Protein AF-A0A662SA14-F1 (afdb_monomer)

Secondary structure (DSSP, 8-state):
---------SSGGGTTSEEEEE--SSS-HHHHHHHHHTT-EEEEE-------

Mean predicted aligned error: 4.65 Å

pLDDT: mean 90.79, std 13.15, range [41.91, 98.38]

Solvent-accessible surface area (backbone atoms only — not comparable to full-atom values): 3174 Å² total; per-residue (Å²): 128,66,40,80,38,68,40,82,56,91,50,78,90,33,54,74,40,18,35,57,52,70,63,44,94,49,93,49,69,67,42,41,53,50,18,53,76,70,48,36,32,39,53,43,69,56,78,78,82,73,92,122

Foldseek 3Di:
DQDFDAQPDPDPVSHPQKGKDFDFPDPDPVRRVVSVVVSSIDIDGDDDPPPD

Structure (mmCIF, N/CA/C/O backbone):
data_AF-A0A662SA14-F1
#
_entry.id   AF-A0A662SA14-F1
#
loop_
_atom_site.group_PDB
_atom_site.id
_atom_site.type_symbol
_atom_site.label_atom_id
_atom_site.label_alt_id
_atom_site.label_comp_id
_atom_site.label_asym_id
_atom_site.label_entity_id
_atom_site.label_seq_id
_atom_site.pdbx_PDB_ins_code
_atom_site.Cartn_x
_atom_site.Cartn_y
_atom_site.Cartn_z
_atom_site.occupancy
_atom_site.B_iso_or_equiv
_atom_site.auth_seq_id
_atom_site.auth_comp_id
_atom_site.auth_asym_id
_atom_site.auth_atom_id
_atom_site.pdbx_PDB_model_num
ATOM 1 N N . LEU A 1 1 ? -2.731 -13.653 5.544 1.00 79.62 1 LEU A N 1
ATOM 2 C CA . LEU A 1 1 ? -2.453 -12.588 6.535 1.00 79.62 1 LEU A CA 1
ATOM 3 C C . LEU A 1 1 ? -2.639 -11.245 5.842 1.00 79.62 1 LEU A C 1
ATOM 5 O O . LEU A 1 1 ? -2.267 -11.177 4.672 1.00 79.62 1 LEU A O 1
ATOM 9 N N . PRO A 1 2 ? -3.222 -10.226 6.500 1.00 90.12 2 PRO A N 1
ATOM 10 C CA . PRO A 1 2 ? -3.207 -8.859 5.985 1.00 90.12 2 PRO A CA 1
ATOM 11 C C . PRO A 1 2 ? -1.770 -8.429 5.699 1.00 90.12 2 PRO A C 1
ATOM 13 O O . PRO A 1 2 ? -0.874 -8.718 6.493 1.00 90.12 2 PRO A O 1
ATOM 16 N N . GLY A 1 3 ? -1.543 -7.788 4.560 1.00 92.31 3 GLY A N 1
ATOM 17 C CA . GLY A 1 3 ? -0.200 -7.425 4.130 1.00 92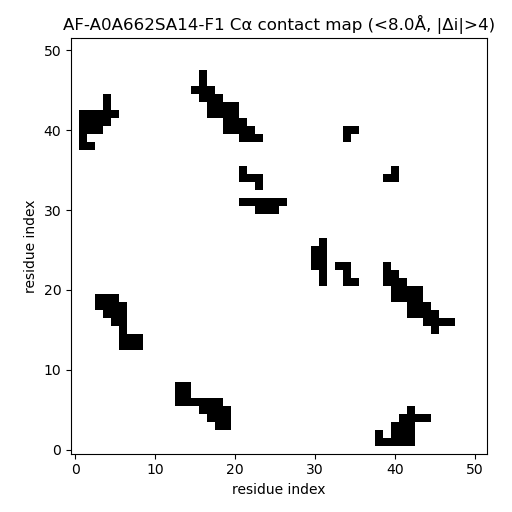.31 3 GLY A CA 1
ATOM 18 C C . GLY A 1 3 ? -0.215 -6.347 3.062 1.00 92.31 3 GLY A C 1
ATOM 19 O O . GLY A 1 3 ? -1.198 -6.185 2.339 1.00 92.31 3 GLY A O 1
ATOM 20 N N . VAL A 1 4 ? 0.897 -5.626 2.985 1.00 95.38 4 VAL A N 1
ATOM 21 C CA . VAL A 1 4 ? 1.152 -4.593 1.981 1.00 95.38 4 VAL A CA 1
ATOM 22 C C . VAL A 1 4 ? 2.106 -5.131 0.920 1.00 95.38 4 VAL A C 1
ATOM 24 O O . VAL A 1 4 ? 2.935 -5.998 1.194 1.00 95.38 4 VAL A O 1
ATOM 27 N N . GLY A 1 5 ? 1.976 -4.617 -0.295 1.00 93.81 5 GLY A N 1
ATOM 28 C CA . GLY A 1 5 ? 2.837 -4.934 -1.426 1.00 93.81 5 GLY A CA 1
ATOM 29 C C . GLY A 1 5 ? 3.106 -3.688 -2.259 1.00 93.81 5 GLY A C 1
ATOM 30 O O . GLY A 1 5 ? 2.213 -2.861 -2.465 1.00 93.81 5 GLY A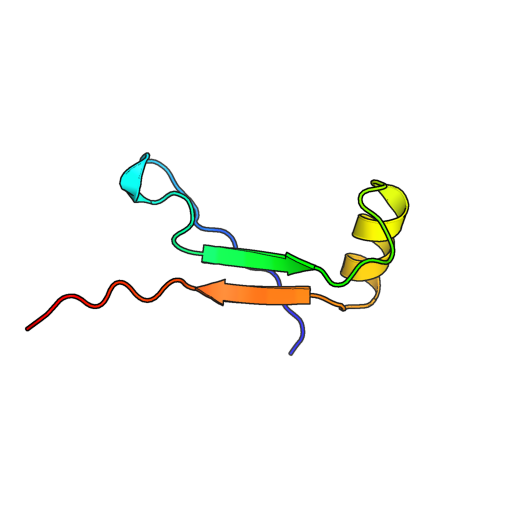 O 1
ATOM 31 N N . GLY A 1 6 ? 4.342 -3.560 -2.729 1.00 95.00 6 GLY A N 1
ATOM 32 C CA . GLY A 1 6 ? 4.781 -2.508 -3.636 1.00 95.00 6 GLY A CA 1
ATOM 33 C C . GLY A 1 6 ? 5.556 -3.111 -4.799 1.00 95.00 6 GLY A C 1
ATOM 34 O O . GLY A 1 6 ? 6.142 -4.182 -4.671 1.00 95.00 6 GLY A O 1
ATOM 35 N N . SER A 1 7 ? 5.534 -2.427 -5.938 1.00 95.25 7 SER A N 1
ATOM 36 C CA . SER A 1 7 ? 6.185 -2.890 -7.171 1.00 95.25 7 SER A CA 1
ATOM 37 C C . SER A 1 7 ? 7.714 -2.873 -7.135 1.00 95.25 7 SER A C 1
ATOM 39 O O . SER A 1 7 ? 8.327 -3.490 -8.000 1.00 95.25 7 SER A O 1
ATOM 41 N N . ASP A 1 8 ? 8.317 -2.148 -6.185 1.00 94.06 8 ASP A N 1
ATOM 42 C CA . ASP A 1 8 ? 9.767 -1.896 -6.138 1.00 94.06 8 ASP A CA 1
ATOM 43 C C . ASP A 1 8 ? 10.326 -1.435 -7.504 1.00 94.06 8 ASP A C 1
ATOM 45 O O . ASP A 1 8 ? 11.345 -1.901 -8.024 1.00 94.06 8 ASP A O 1
ATOM 49 N N . ALA A 1 9 ? 9.563 -0.555 -8.158 1.00 94.62 9 ALA A N 1
ATOM 50 C CA . ALA A 1 9 ? 9.816 -0.149 -9.527 1.00 94.62 9 ALA A CA 1
ATOM 51 C C . ALA A 1 9 ? 11.034 0.781 -9.623 1.00 94.62 9 ALA A C 1
ATOM 53 O O . ALA A 1 9 ? 11.025 1.904 -9.127 1.00 94.62 9 ALA A O 1
ATOM 54 N N . HIS A 1 10 ? 12.043 0.334 -10.364 1.00 96.44 10 HIS A N 1
ATOM 55 C CA . HIS A 1 10 ? 13.208 1.117 -10.783 1.00 96.44 10 HIS A CA 1
ATOM 56 C C . HIS A 1 10 ? 13.099 1.559 -12.259 1.00 96.44 10 HIS A C 1
ATOM 58 O O . HIS A 1 10 ? 13.882 2.379 -12.738 1.00 96.44 10 HIS A O 1
ATOM 64 N N . ARG A 1 11 ? 12.113 1.017 -12.994 1.00 95.75 11 ARG A N 1
ATOM 65 C CA . ARG A 1 11 ? 11.757 1.319 -14.392 1.00 95.75 11 ARG A CA 1
ATOM 66 C C . ARG A 1 11 ? 10.240 1.500 -14.541 1.00 95.75 11 ARG A C 1
ATOM 68 O O . ARG A 1 11 ? 9.469 0.952 -13.759 1.00 95.75 11 ARG A O 1
ATOM 75 N N . ARG A 1 12 ? 9.784 2.232 -15.566 1.00 94.38 12 ARG A N 1
ATOM 76 C CA . ARG A 1 12 ? 8.358 2.598 -15.756 1.00 94.38 12 ARG A CA 1
ATOM 77 C C . ARG A 1 12 ? 7.447 1.383 -15.943 1.00 94.38 12 ARG A C 1
ATOM 79 O O . ARG A 1 12 ? 6.363 1.321 -15.390 1.00 94.38 12 ARG A O 1
ATOM 86 N N . GLU A 1 13 ? 7.925 0.404 -16.684 1.00 93.12 13 GLU A N 1
ATOM 87 C CA . GLU A 1 13 ? 7.323 -0.893 -16.982 1.00 93.12 13 GLU A CA 1
ATOM 88 C C . GLU A 1 13 ? 7.168 -1.791 -15.747 1.00 93.12 13 GLU A C 1
ATOM 90 O O . GLU A 1 13 ? 6.439 -2.778 -15.798 1.00 93.12 13 GLU A O 1
ATOM 95 N N . GLN A 1 14 ? 7.829 -1.451 -14.637 1.00 91.38 14 GLN A N 1
ATOM 96 C CA . GLN A 1 14 ? 7.650 -2.124 -13.353 1.00 91.38 14 GLN A CA 1
ATOM 97 C C . GLN A 1 14 ? 6.551 -1.469 -12.505 1.00 91.38 14 GLN A C 1
ATOM 99 O O . GLN A 1 14 ? 6.093 -2.092 -11.549 1.00 91.38 14 GLN A O 1
ATOM 104 N N . LEU A 1 15 ? 6.092 -0.253 -12.835 1.00 93.38 15 LEU A N 1
ATOM 105 C CA . LEU A 1 15 ? 4.993 0.392 -12.111 1.00 93.38 15 LEU A CA 1
ATOM 106 C C . LEU A 1 15 ? 3.737 -0.482 -12.159 1.00 93.38 15 LEU A C 1
ATOM 108 O O . LEU A 1 15 ? 3.462 -1.149 -13.155 1.00 93.38 15 LEU A O 1
ATOM 112 N N . TRP A 1 16 ? 2.970 -0.462 -11.070 1.00 91.81 16 TRP A N 1
ATOM 113 C CA . TRP A 1 16 ? 1.689 -1.171 -10.939 1.00 91.81 16 TRP A CA 1
ATOM 114 C C . TRP A 1 16 ? 1.756 -2.706 -11.053 1.00 91.81 16 TRP A C 1
ATOM 116 O O . TRP A 1 16 ? 0.722 -3.366 -10.996 1.00 91.81 16 TRP A O 1
ATOM 126 N N . THR A 1 17 ? 2.951 -3.302 -11.139 1.00 93.94 17 THR A N 1
ATOM 127 C CA . THR A 1 17 ? 3.134 -4.769 -11.112 1.00 93.94 17 THR A CA 1
ATOM 128 C C . THR A 1 17 ? 2.790 -5.383 -9.754 1.00 93.94 17 THR A C 1
ATOM 130 O O . THR A 1 17 ? 2.361 -6.533 -9.684 1.00 93.94 17 THR A O 1
ATOM 133 N N . ALA A 1 18 ? 2.904 -4.600 -8.682 1.00 95.44 18 ALA A N 1
ATOM 134 C CA . ALA A 1 18 ? 2.316 -4.882 -7.383 1.00 95.44 18 ALA A CA 1
ATOM 135 C C . ALA A 1 18 ? 1.877 -3.580 -6.705 1.00 95.44 18 ALA A C 1
ATOM 137 O O . ALA A 1 18 ? 2.525 -2.537 -6.849 1.00 95.44 18 ALA A O 1
ATOM 138 N N . TYR A 1 19 ? 0.765 -3.645 -5.983 1.00 95.56 19 TYR A N 1
ATOM 139 C CA . TYR A 1 19 ? 0.167 -2.528 -5.262 1.00 95.56 19 TYR A CA 1
ATOM 140 C C . TYR A 1 19 ? -0.619 -3.032 -4.046 1.00 95.56 19 TYR A C 1
ATOM 142 O O . TYR A 1 19 ? -0.829 -4.233 -3.868 1.00 95.56 19 TYR A O 1
ATOM 150 N N . THR A 1 20 ? -1.041 -2.108 -3.184 1.00 96.62 20 THR A N 1
ATOM 151 C CA . THR A 1 20 ? -1.875 -2.414 -2.017 1.00 96.62 20 THR A CA 1
ATOM 152 C C . THR A 1 20 ? -3.262 -1.829 -2.228 1.00 96.62 20 THR A C 1
ATOM 154 O O . THR A 1 20 ? -3.398 -0.623 -2.422 1.00 96.62 20 THR A O 1
ATOM 157 N N . GLU A 1 21 ? -4.287 -2.672 -2.177 1.00 96.38 21 GLU A N 1
ATOM 158 C CA . GLU A 1 21 ? -5.677 -2.227 -2.065 1.00 96.38 21 GLU A CA 1
ATOM 159 C C . GLU A 1 21 ? -5.980 -1.923 -0.596 1.00 96.38 21 GLU A C 1
ATOM 161 O O . GLU A 1 21 ? -5.636 -2.716 0.288 1.00 96.38 21 GLU A O 1
ATOM 166 N N . ILE A 1 22 ? -6.602 -0.770 -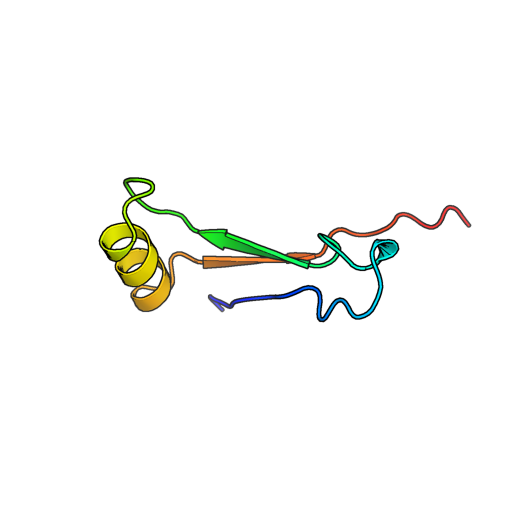0.342 1.00 97.56 22 ILE A N 1
ATOM 167 C CA . ILE A 1 22 ? -6.948 -0.289 0.998 1.00 97.56 22 ILE A CA 1
ATOM 168 C C . ILE A 1 22 ? -8.458 -0.076 1.049 1.00 97.56 22 ILE A C 1
ATOM 170 O O . ILE A 1 22 ? -9.005 0.669 0.239 1.00 97.56 22 ILE A O 1
ATOM 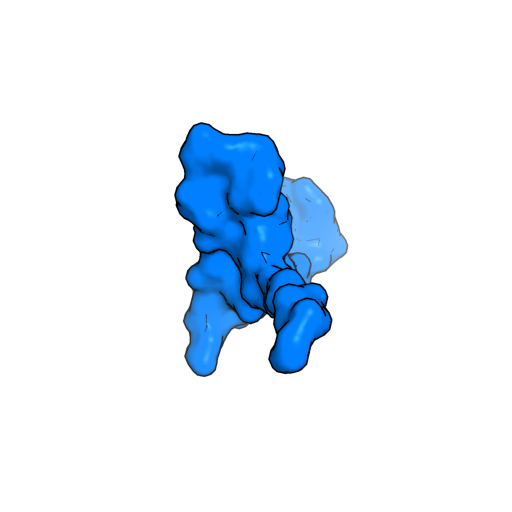174 N N . ASP A 1 23 ? -9.113 -0.715 2.014 1.00 97.81 23 ASP A N 1
ATOM 175 C CA . ASP A 1 23 ? -10.533 -0.511 2.297 1.00 97.81 23 ASP A CA 1
ATOM 176 C C . ASP A 1 23 ? -10.697 0.571 3.380 1.00 97.81 23 ASP A C 1
ATOM 178 O O . ASP A 1 23 ? -10.587 0.304 4.583 1.00 97.81 23 ASP A O 1
ATOM 182 N N . ALA A 1 24 ? -10.897 1.813 2.930 1.00 98.00 24 ALA A N 1
ATOM 183 C CA . ALA A 1 24 ? -11.072 3.004 3.759 1.00 98.00 24 ALA A CA 1
ATOM 184 C C . ALA A 1 24 ? -12.419 3.688 3.473 1.00 98.00 24 ALA A C 1
ATOM 186 O O . ALA A 1 24 ? -12.950 3.618 2.367 1.00 98.00 24 ALA A O 1
ATOM 187 N N . SER A 1 25 ? -12.960 4.387 4.473 1.00 94.75 25 SER A N 1
ATOM 188 C CA . SER A 1 25 ? -14.234 5.116 4.376 1.00 94.75 25 SER A CA 1
ATOM 189 C C . SER A 1 25 ? -14.185 6.329 3.450 1.00 94.75 25 SER A C 1
ATOM 191 O O . SER A 1 25 ? -15.220 6.749 2.936 1.00 94.75 25 SER A O 1
ATOM 193 N N . SER A 1 26 ? -13.001 6.910 3.258 1.00 97.50 26 SER A N 1
ATOM 194 C CA . SER A 1 26 ? -12.778 8.067 2.401 1.00 97.50 26 SER A CA 1
ATOM 195 C C . SER A 1 26 ? -11.338 8.098 1.880 1.00 97.50 26 SER A C 1
ATOM 197 O O . SER A 1 26 ? -10.504 7.271 2.250 1.00 97.50 26 SER A O 1
ATOM 199 N N . THR A 1 27 ? -11.044 9.073 1.019 1.00 96.56 27 THR A N 1
ATOM 200 C CA . THR A 1 27 ? -9.683 9.376 0.555 1.00 96.56 27 THR A CA 1
ATOM 201 C C . THR A 1 27 ? -8.917 10.303 1.507 1.00 96.56 27 THR A C 1
ATOM 203 O O . THR A 1 27 ? -7.830 10.757 1.150 1.00 96.56 27 THR A O 1
ATOM 206 N N . ASP A 1 28 ? -9.468 10.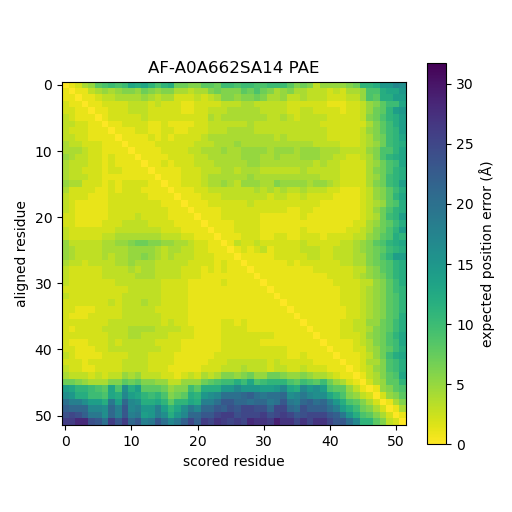628 2.683 1.00 98.25 28 ASP A N 1
ATOM 207 C CA . ASP A 1 28 ? -8.733 11.364 3.712 1.00 98.25 28 ASP A CA 1
ATOM 208 C C . ASP A 1 28 ? -7.545 10.537 4.217 1.00 98.25 28 ASP A C 1
ATOM 210 O O . ASP A 1 28 ? -7.629 9.320 4.407 1.00 98.25 28 ASP A O 1
ATOM 214 N N . ILE A 1 29 ? -6.418 11.206 4.456 1.00 98.12 29 ILE A N 1
ATOM 215 C CA . ILE A 1 29 ? -5.170 10.546 4.851 1.00 98.12 29 ILE A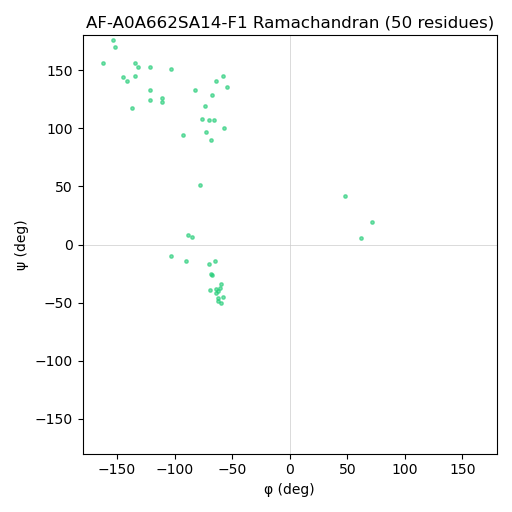 CA 1
ATOM 216 C C . ILE A 1 29 ? -5.340 9.786 6.173 1.00 98.12 29 ILE A C 1
ATOM 218 O O . ILE A 1 29 ? -4.794 8.691 6.322 1.00 98.12 29 ILE A O 1
ATOM 222 N N . ASN A 1 30 ? -6.104 10.322 7.126 1.00 98.31 30 ASN A N 1
ATOM 223 C CA . ASN A 1 30 ? -6.283 9.681 8.427 1.00 98.31 30 ASN A CA 1
ATOM 224 C C . ASN A 1 30 ? -7.112 8.400 8.313 1.00 98.31 30 ASN A C 1
ATOM 226 O O . ASN A 1 30 ? -6.764 7.397 8.938 1.00 98.31 30 ASN A O 1
ATOM 230 N N . ASP A 1 31 ? -8.150 8.408 7.475 1.00 98.38 31 ASP A N 1
ATOM 231 C CA . ASP A 1 31 ? -8.985 7.233 7.209 1.00 98.38 31 ASP A CA 1
ATOM 232 C C . ASP A 1 31 ? -8.176 6.115 6.538 1.00 98.38 31 ASP A C 1
ATOM 234 O O . ASP A 1 31 ? -8.277 4.946 6.921 1.00 98.38 31 A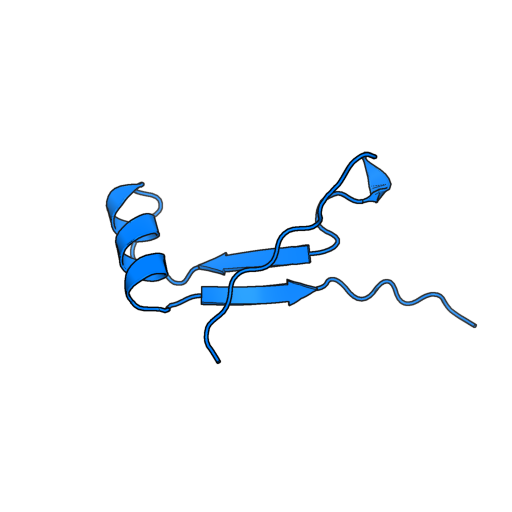SP A O 1
ATOM 238 N N . ILE A 1 32 ? -7.309 6.475 5.587 1.00 98.19 32 ILE A N 1
ATOM 239 C CA . ILE A 1 32 ? -6.393 5.538 4.923 1.00 98.19 32 ILE A CA 1
ATOM 240 C C . ILE A 1 32 ? -5.417 4.926 5.937 1.00 98.19 32 ILE A C 1
ATOM 242 O O . ILE A 1 32 ? -5.256 3.704 5.991 1.00 98.19 32 ILE A O 1
ATOM 246 N N . LEU A 1 33 ? -4.774 5.747 6.774 1.00 98.00 33 LEU A N 1
ATOM 247 C CA . LEU A 1 33 ? -3.830 5.265 7.789 1.00 98.00 33 LEU A CA 1
ATOM 248 C C . LEU A 1 33 ? -4.514 4.377 8.837 1.00 98.00 33 LEU A C 1
ATOM 250 O O . LEU A 1 33 ? -3.940 3.366 9.254 1.00 98.00 33 LEU A O 1
ATOM 254 N N . ALA A 1 34 ? -5.743 4.712 9.238 1.00 98.25 34 ALA A N 1
ATOM 255 C CA . ALA A 1 34 ? -6.540 3.886 10.136 1.00 98.25 34 ALA A CA 1
ATOM 256 C C . ALA A 1 34 ? -6.845 2.516 9.509 1.00 98.25 34 ALA A C 1
ATOM 258 O O . ALA A 1 34 ? -6.634 1.487 10.154 1.00 98.25 34 ALA A O 1
ATOM 259 N N . ALA A 1 35 ? -7.265 2.477 8.242 1.00 98.19 35 ALA A N 1
ATOM 260 C CA . ALA A 1 35 ? -7.501 1.233 7.510 1.00 98.19 35 ALA A CA 1
ATOM 261 C C . ALA A 1 35 ? -6.242 0.350 7.446 1.00 98.19 35 ALA A C 1
ATOM 263 O O . ALA A 1 35 ? -6.312 -0.842 7.762 1.00 98.19 35 ALA A O 1
ATOM 264 N N . ILE A 1 36 ? -5.076 0.937 7.144 1.00 97.00 36 ILE A N 1
ATOM 265 C CA . ILE A 1 36 ? -3.787 0.225 7.144 1.00 97.00 36 ILE A CA 1
ATOM 266 C C . ILE A 1 36 ? -3.486 -0.360 8.527 1.00 97.00 36 ILE A C 1
ATOM 268 O O . ILE A 1 36 ? -3.208 -1.554 8.648 1.00 97.00 36 ILE A O 1
ATOM 272 N N . LYS A 1 37 ? -3.587 0.455 9.584 1.00 97.00 37 LYS A N 1
ATOM 273 C CA . LYS A 1 37 ? -3.312 0.039 10.969 1.00 97.00 37 LYS A CA 1
ATOM 274 C C . LYS A 1 37 ? -4.219 -1.102 11.433 1.00 97.00 37 LYS A C 1
ATOM 276 O O . LYS A 1 37 ? -3.782 -1.955 12.202 1.00 97.00 37 LYS A O 1
ATOM 281 N N . HIS A 1 38 ? -5.463 -1.132 10.963 1.00 97.50 38 HIS A N 1
ATOM 282 C CA . HIS A 1 38 ? -6.434 -2.179 11.281 1.00 97.50 38 HIS A CA 1
ATOM 283 C C . HIS A 1 38 ? -6.383 -3.384 10.330 1.00 97.50 38 HIS A C 1
ATOM 285 O O . HIS A 1 38 ? -7.233 -4.267 10.422 1.00 97.50 38 HIS A O 1
ATOM 291 N N . GLY A 1 39 ? -5.393 -3.453 9.435 1.00 97.38 39 GLY A N 1
ATOM 292 C CA . GLY A 1 39 ? -5.214 -4.593 8.539 1.00 97.38 39 GLY A CA 1
ATOM 293 C C . GLY A 1 39 ? -6.270 -4.683 7.437 1.00 97.38 39 GLY A C 1
ATOM 294 O O . GLY A 1 39 ? -6.429 -5.748 6.844 1.00 97.38 39 GLY A O 1
ATOM 295 N N . LYS A 1 40 ? -6.973 -3.587 7.124 1.00 98.00 40 LYS A N 1
ATOM 296 C CA . LYS A 1 40 ? -7.905 -3.490 5.988 1.00 98.00 40 LYS A CA 1
ATOM 297 C C . LYS A 1 40 ? -7.146 -3.297 4.672 1.00 98.00 40 LYS A C 1
ATOM 299 O O . LYS A 1 40 ? -7.380 -2.352 3.921 1.00 98.00 40 LYS A O 1
ATOM 304 N N . VAL A 1 41 ? -6.169 -4.171 4.446 1.00 97.75 41 VAL A N 1
ATOM 305 C CA . VAL A 1 41 ? -5.211 -4.090 3.344 1.00 97.75 41 VAL A CA 1
ATOM 306 C C . VAL A 1 41 ? -5.043 -5.433 2.666 1.00 97.75 41 VAL A C 1
ATOM 308 O O . VAL A 1 41 ? -5.039 -6.491 3.307 1.00 97.75 41 VAL A O 1
ATOM 311 N N . LYS A 1 42 ? -4.851 -5.375 1.353 1.00 96.94 42 LYS A N 1
ATOM 312 C CA . LYS A 1 42 ? -4.597 -6.542 0.522 1.00 96.94 42 LYS A CA 1
ATOM 313 C C . LYS A 1 42 ? -3.493 -6.229 -0.477 1.00 96.94 42 LYS A C 1
ATOM 315 O O . LYS A 1 42 ? -3.650 -5.373 -1.344 1.00 96.94 42 LYS A O 1
ATOM 320 N N . ALA A 1 43 ? -2.389 -6.960 -0.376 1.00 95.56 43 ALA A N 1
ATOM 321 C CA . ALA A 1 43 ? -1.362 -6.958 -1.403 1.00 95.56 43 ALA A CA 1
ATOM 322 C C . ALA A 1 43 ? -1.910 -7.612 -2.679 1.00 95.56 43 ALA A C 1
ATOM 324 O O . ALA A 1 43 ? -2.436 -8.730 -2.646 1.00 95.56 43 ALA A O 1
ATOM 325 N N . VAL A 1 44 ? -1.765 -6.917 -3.801 1.00 95.12 44 VAL A N 1
ATOM 326 C CA . VAL A 1 44 ? -2.138 -7.397 -5.127 1.00 95.12 44 VAL A CA 1
ATOM 327 C C . VAL A 1 44 ? -0.906 -7.377 -6.009 1.00 95.12 44 VAL A C 1
ATOM 329 O O . VAL A 1 44 ? -0.168 -6.397 -6.055 1.00 95.12 44 VAL A O 1
ATOM 332 N N . MET A 1 45 ? -0.691 -8.477 -6.721 1.00 92.44 45 MET A N 1
ATOM 333 C CA . MET A 1 45 ? 0.308 -8.574 -7.773 1.00 92.44 45 MET A CA 1
ATOM 334 C C . MET A 1 45 ? -0.428 -8.697 -9.102 1.00 92.44 45 MET A C 1
ATOM 336 O O . MET A 1 45 ? -1.270 -9.582 -9.275 1.00 92.44 45 MET A O 1
ATOM 340 N N . HIS A 1 46 ? -0.114 -7.819 -10.047 1.00 85.81 46 HIS A N 1
ATOM 341 C CA . HIS A 1 46 ? -0.610 -7.944 -11.403 1.00 85.81 46 HIS A CA 1
ATOM 342 C C . HIS A 1 46 ? 0.183 -9.049 -12.107 1.00 85.81 46 HIS A C 1
ATOM 344 O O . HIS A 1 46 ? 1.365 -8.894 -12.419 1.00 85.81 46 HIS A O 1
ATOM 350 N N . ARG A 1 47 ? -0.458 -10.199 -12.336 1.00 67.44 47 ARG A N 1
ATOM 351 C CA . ARG A 1 47 ? 0.151 -11.287 -13.102 1.00 67.44 47 ARG A CA 1
ATOM 352 C C . ARG A 1 47 ? 0.244 -10.853 -14.561 1.00 67.44 47 ARG A C 1
ATOM 354 O O . ARG A 1 47 ? -0.763 -10.834 -15.262 1.00 67.44 47 ARG A O 1
ATOM 361 N N . GLN A 1 48 ? 1.449 -10.548 -15.032 1.00 64.31 48 GLN A N 1
ATOM 362 C CA . GLN A 1 48 ? 1.694 -10.497 -16.468 1.00 64.31 48 GLN 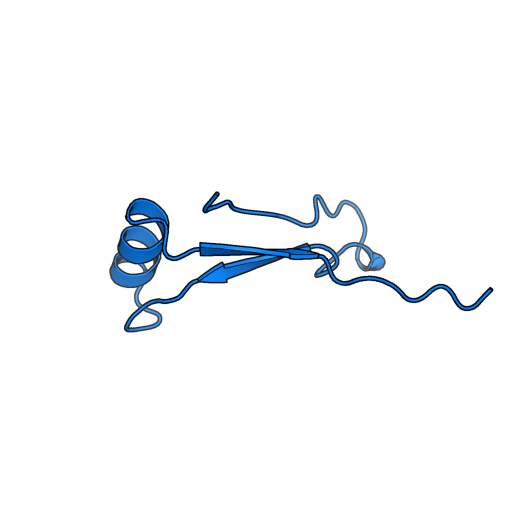A CA 1
ATOM 363 C C . GLN A 1 48 ? 1.522 -11.919 -17.014 1.00 64.31 48 GLN A C 1
ATOM 365 O O . GLN A 1 48 ? 2.335 -12.804 -16.743 1.00 64.31 48 GLN A O 1
ATOM 370 N N . ASN A 1 49 ? 0.429 -12.161 -17.739 1.00 58.00 49 ASN A N 1
ATOM 371 C CA . ASN A 1 49 ? 0.292 -13.364 -18.550 1.00 58.00 49 ASN A CA 1
ATOM 372 C C . ASN A 1 49 ? 1.293 -13.257 -19.701 1.00 58.00 49 ASN A C 1
ATOM 374 O O . ASN A 1 49 ? 0.989 -12.727 -20.767 1.00 58.00 49 ASN A O 1
ATOM 378 N N . ASN A 1 50 ? 2.501 -13.763 -19.476 1.00 52.12 50 ASN A N 1
ATOM 379 C CA . ASN A 1 50 ? 3.419 -14.052 -20.560 1.00 52.12 50 ASN A CA 1
ATOM 380 C C . ASN A 1 50 ? 2.871 -15.285 -21.271 1.00 52.12 50 ASN A C 1
ATOM 382 O O . ASN A 1 50 ? 3.0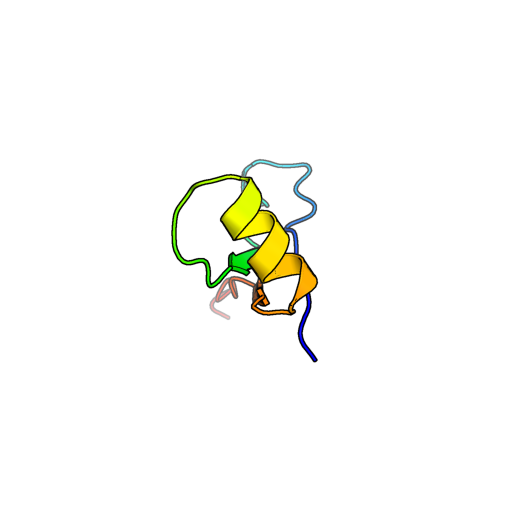63 -16.401 -20.800 1.00 52.12 50 ASN A O 1
ATOM 386 N N . GLY A 1 51 ? 2.132 -15.070 -22.360 1.00 54.56 51 GLY A N 1
ATOM 387 C CA . GLY A 1 51 ? 1.706 -16.144 -23.245 1.00 54.56 51 GLY A CA 1
ATOM 388 C C . GLY A 1 51 ? 2.923 -16.909 -23.764 1.00 54.56 51 GLY A C 1
ATOM 389 O O . GLY A 1 51 ? 3.598 -16.442 -24.680 1.00 54.56 51 GLY A O 1
ATOM 390 N N . ARG A 1 52 ? 3.196 -18.058 -23.147 1.00 41.91 52 ARG A N 1
ATOM 391 C CA . ARG A 1 52 ? 3.878 -19.230 -23.692 1.00 41.91 52 ARG A CA 1
ATOM 392 C C . ARG A 1 52 ? 3.291 -20.462 -23.026 1.00 41.91 52 ARG A C 1
ATOM 394 O O . ARG A 1 52 ? 3.236 -20.466 -21.777 1.00 41.91 52 ARG A O 1
#

Radius of gyration: 13.36 Å; Cα contacts (8 Å, |Δi|>4): 79; chains: 1; bounding box: 27×31×35 Å

Nearest PDB structures (foldseek):
  2anu-assembly2_F  TM=8.101E-01  e=5.300E-01  Thermotoga maritima MSB8

Sequence (52 aa):
LPGVGGSDAHRREQLWTAYTEIDASSTDINDILAAIKHGKVKAVMHRQNNGR